Protein AF-A0A3P7M795-F1 (afdb_monomer_lite)

pLDDT: mean 73.99, std 18.9, range [35.72, 96.75]

Secondary structure (DSSP, 8-state):
-----------------------PPPP--PPP-----------PPPTTHHHHHHHHHHHHHHHHHHHHHHHHHHHHHHHHHHHHHHHHHHHHHHTTT--SSHHHHHHHHHHHHHHHHHHHHHHHHHHHHHHHHHHHHHHHHHHHHHHHHHHHHHHHHHHHHHHHHHHHHHHHHHHHHHTT-

Sequence (181 aa):
MGRCQADHRPQRRTKPRSINSTRRPPRGFGGPILRRDSHTACSGPPPGGIALEVWEANQCMIAQLRSENEQLKRELKECQLELKTVQRQCKVQGAVGREAEMPMLVDRLNAEVRSLQIQLRRKSEQVENAERRATELEQRMMPLLEQRERESKQQRDGSGGLSVKRQQHLIETQKVSLERE

Radius of gyration: 38.7 Å; chains: 1; bounding box: 120×51×93 Å

Organism: Dibothriocephalus latus (NCBI:txid60516)

Structure (mmCIF, N/CA/C/O backbone):
data_AF-A0A3P7M795-F1
#
_entry.id   AF-A0A3P7M795-F1
#
loop_
_atom_site.group_PDB
_atom_site.id
_atom_site.type_symbol
_atom_site.label_atom_id
_atom_site.label_alt_id
_atom_site.label_comp_id
_atom_site.label_asym_id
_atom_site.label_entity_id
_atom_site.label_seq_id
_atom_site.pdbx_PDB_ins_code
_atom_site.Cartn_x
_atom_site.Cartn_y
_atom_site.Cartn_z
_atom_site.occupancy
_atom_site.B_iso_or_equiv
_atom_site.auth_seq_id
_atom_site.auth_comp_id
_atom_site.auth_asym_id
_atom_site.auth_atom_id
_atom_site.pdbx_PDB_model_num
ATOM 1 N N . MET A 1 1 ? -54.267 -35.228 25.909 1.00 39.38 1 MET A N 1
ATOM 2 C CA . MET A 1 1 ? -54.817 -35.762 24.642 1.00 39.38 1 MET A CA 1
ATOM 3 C C . MET A 1 1 ? -55.511 -34.595 23.940 1.00 39.38 1 MET A C 1
ATOM 5 O O . MET A 1 1 ? -56.425 -34.069 24.538 1.00 39.38 1 MET A O 1
ATOM 9 N N . GLY A 1 2 ? -55.147 -34.038 22.789 1.00 42.34 2 GLY A N 1
ATOM 10 C CA . GLY A 1 2 ? -54.110 -34.290 21.802 1.00 42.34 2 GLY A CA 1
ATOM 11 C C . GLY A 1 2 ? -54.250 -33.244 20.673 1.00 42.34 2 GLY A C 1
ATOM 12 O O . GLY A 1 2 ? -55.362 -32.883 20.322 1.00 42.34 2 GLY A O 1
ATOM 13 N N . ARG A 1 3 ? -53.097 -32.796 20.155 1.00 43.06 3 ARG A N 1
ATOM 14 C CA . ARG A 1 3 ? -52.765 -32.418 18.760 1.00 43.06 3 ARG A CA 1
ATOM 15 C C . ARG A 1 3 ? -53.553 -31.307 18.025 1.00 43.06 3 ARG A C 1
ATOM 17 O O . ARG A 1 3 ? -54.701 -31.464 17.644 1.00 43.06 3 ARG 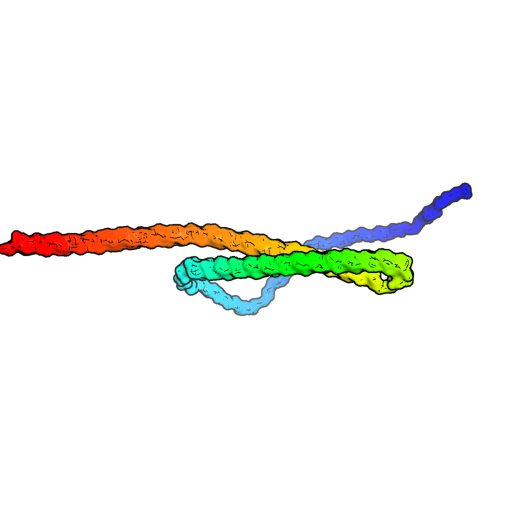A O 1
ATOM 24 N N . CYS A 1 4 ? -52.804 -30.235 17.746 1.00 43.84 4 CYS A N 1
ATOM 25 C CA . CYS A 1 4 ? -52.525 -29.589 16.449 1.00 43.84 4 CYS A CA 1
ATOM 26 C C . CYS A 1 4 ? -53.416 -29.897 15.226 1.00 43.84 4 CYS A C 1
ATOM 28 O O . CYS A 1 4 ? -53.546 -31.065 14.868 1.00 43.84 4 CYS A O 1
ATOM 30 N N . GLN A 1 5 ? -53.822 -28.832 14.509 1.00 46.69 5 GLN A N 1
ATOM 31 C CA . GLN A 1 5 ? -53.701 -28.577 13.044 1.00 46.69 5 GLN A CA 1
ATOM 32 C C . GLN A 1 5 ? -54.666 -27.418 12.681 1.00 46.69 5 GLN A C 1
ATOM 34 O O . GLN A 1 5 ? -55.831 -27.471 13.053 1.00 46.69 5 GLN A O 1
ATOM 39 N N . ALA A 1 6 ? -54.257 -26.229 12.213 1.00 50.50 6 ALA A N 1
ATOM 40 C CA . ALA A 1 6 ? -53.581 -25.882 10.952 1.00 50.50 6 ALA A CA 1
ATOM 41 C C . ALA A 1 6 ? -54.233 -26.554 9.736 1.00 50.50 6 ALA A C 1
ATOM 43 O O . ALA A 1 6 ? -54.229 -27.773 9.694 1.00 50.50 6 ALA A O 1
ATOM 44 N N . ASP A 1 7 ? -54.795 -25.741 8.825 1.00 47.78 7 ASP A N 1
ATOM 45 C CA . ASP A 1 7 ? -55.061 -25.981 7.385 1.00 47.78 7 ASP A CA 1
ATOM 46 C C . ASP A 1 7 ? -56.419 -25.383 6.978 1.00 47.78 7 ASP A C 1
ATOM 48 O O . ASP A 1 7 ? -57.370 -25.394 7.746 1.00 47.78 7 ASP A O 1
ATOM 52 N N . HIS A 1 8 ? -56.670 -24.826 5.799 1.00 47.88 8 HIS A N 1
ATOM 53 C CA . HIS A 1 8 ? -55.893 -24.417 4.634 1.00 47.88 8 HIS A CA 1
ATOM 54 C C . HIS A 1 8 ? -56.893 -23.596 3.799 1.00 47.88 8 HIS A C 1
ATOM 56 O O . HIS A 1 8 ? -57.996 -24.072 3.529 1.00 47.88 8 HIS A O 1
ATOM 62 N N . ARG A 1 9 ? -56.542 -22.390 3.336 1.00 44.00 9 ARG A N 1
ATOM 63 C CA . ARG A 1 9 ? -57.294 -21.728 2.252 1.00 44.00 9 ARG A CA 1
ATOM 64 C C . ARG A 1 9 ? -56.338 -21.445 1.090 1.00 44.00 9 ARG A C 1
ATOM 66 O O . ARG A 1 9 ? -55.225 -20.984 1.337 1.00 44.00 9 ARG A O 1
ATOM 73 N N . PRO A 1 10 ? -56.704 -21.800 -0.155 1.00 54.06 10 PRO A N 1
ATOM 74 C CA . PRO A 1 10 ? -55.717 -22.183 -1.155 1.00 54.06 10 PRO A CA 1
ATOM 75 C C . PRO A 1 10 ? -55.025 -21.004 -1.841 1.00 54.06 10 PRO A C 1
ATOM 77 O O . PRO A 1 10 ? -55.632 -19.984 -2.170 1.00 54.06 10 PRO A O 1
ATOM 80 N N . GLN A 1 11 ? -53.742 -21.235 -2.134 1.00 48.09 11 GLN A N 1
ATOM 81 C CA . GLN A 1 11 ? -52.906 -20.489 -3.069 1.00 48.09 11 GLN A CA 1
ATOM 82 C C . GLN A 1 11 ? -53.598 -20.307 -4.428 1.00 48.09 11 GLN A C 1
ATOM 84 O O . GLN A 1 11 ? -53.860 -21.280 -5.137 1.00 48.09 11 GLN A O 1
ATOM 89 N N . ARG A 1 12 ? -53.751 -19.058 -4.880 1.00 47.56 12 ARG A N 1
ATOM 90 C CA . ARG A 1 12 ? -53.801 -18.766 -6.318 1.00 47.56 12 ARG A CA 1
ATOM 91 C C . ARG A 1 12 ? -52.379 -18.554 -6.825 1.00 47.56 12 ARG A C 1
ATOM 93 O O . ARG A 1 12 ? -51.803 -17.481 -6.699 1.00 47.56 12 ARG A O 1
ATOM 100 N N . ARG A 1 13 ? -51.822 -19.616 -7.408 1.00 46.53 13 ARG A N 1
ATOM 101 C CA . ARG A 1 13 ? -50.652 -19.565 -8.290 1.00 46.53 13 ARG A CA 1
ATOM 102 C C . ARG A 1 13 ? -51.015 -18.786 -9.558 1.00 46.53 13 ARG A C 1
ATOM 104 O O . ARG A 1 13 ? -51.763 -19.296 -10.386 1.00 46.53 13 ARG A O 1
ATOM 111 N N . THR A 1 14 ? -50.424 -17.616 -9.766 1.00 51.50 14 THR A N 1
ATOM 112 C CA . THR A 1 14 ? -50.289 -17.028 -11.107 1.00 51.50 14 THR A CA 1
ATOM 113 C C . THR A 1 14 ? -48.839 -17.182 -11.548 1.00 51.50 14 THR A C 1
ATOM 115 O O . THR A 1 14 ? -47.936 -16.586 -10.965 1.00 51.50 14 THR A O 1
ATOM 118 N N . LYS A 1 15 ? -48.610 -18.048 -12.542 1.00 53.09 15 LYS A N 1
ATOM 119 C CA . LYS A 1 15 ? -47.305 -18.237 -13.190 1.00 53.09 15 LYS A CA 1
ATOM 120 C C . LYS A 1 15 ? -46.915 -16.973 -13.981 1.00 53.09 15 LYS A C 1
ATOM 122 O O . LYS A 1 15 ? -47.806 -16.300 -14.502 1.00 53.09 15 LYS A O 1
ATOM 127 N N . PRO A 1 16 ? -45.613 -16.670 -14.109 1.00 50.34 16 PRO A N 1
ATOM 128 C CA . PRO A 1 16 ? -45.132 -15.480 -14.801 1.00 50.34 16 PRO A CA 1
ATOM 129 C C . PRO A 1 16 ? -45.235 -15.638 -16.323 1.00 50.34 16 PRO A C 1
ATOM 131 O O . PRO A 1 16 ? -44.929 -16.693 -16.883 1.00 50.34 16 PRO A O 1
ATOM 134 N N . ARG A 1 17 ? -45.660 -14.567 -17.000 1.00 46.00 17 ARG A N 1
ATOM 135 C CA . ARG A 1 17 ? -45.697 -14.482 -18.461 1.00 46.00 17 ARG A CA 1
ATOM 136 C C . ARG A 1 17 ? -44.287 -14.174 -18.970 1.00 46.00 17 ARG A C 1
ATOM 138 O O . ARG A 1 17 ? -43.772 -13.081 -18.768 1.00 46.00 17 ARG A O 1
ATOM 145 N N . SER A 1 18 ? -43.685 -15.170 -19.613 1.00 39.31 18 SER A N 1
ATOM 146 C CA . SER A 1 18 ? -42.503 -15.033 -20.463 1.00 39.31 18 SER A CA 1
ATOM 147 C C . SER A 1 18 ? -42.771 -14.019 -21.581 1.00 39.31 18 SER A C 1
ATOM 149 O O . SER A 1 18 ? -43.760 -14.143 -22.306 1.00 39.31 18 SER A O 1
ATOM 151 N N . ILE A 1 19 ? -41.889 -13.028 -21.723 1.00 46.72 19 ILE A N 1
ATOM 152 C CA . ILE A 1 19 ? -41.744 -12.222 -22.938 1.00 46.72 19 ILE A CA 1
ATOM 153 C C . ILE A 1 19 ? -40.261 -12.199 -23.290 1.00 46.72 19 ILE A C 1
ATOM 155 O O . ILE A 1 19 ? -39.446 -11.542 -22.646 1.00 46.72 19 ILE A O 1
ATOM 159 N N . ASN A 1 20 ? -39.934 -12.983 -24.309 1.00 40.62 20 ASN A N 1
ATOM 160 C CA . ASN A 1 20 ? -38.643 -13.009 -24.964 1.00 40.62 20 ASN A CA 1
ATOM 161 C C . ASN A 1 20 ? -38.348 -11.668 -25.656 1.00 40.62 20 ASN A C 1
ATOM 163 O O . ASN A 1 20 ? -39.162 -11.169 -26.423 1.00 40.62 20 ASN A O 1
ATOM 167 N N . SER A 1 21 ? -37.112 -11.211 -25.459 1.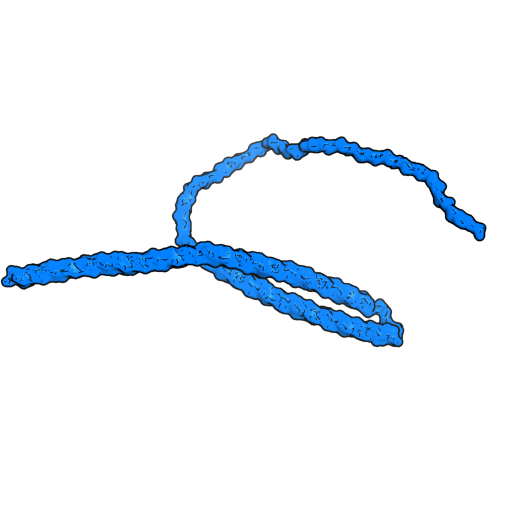00 44.62 21 SER A N 1
ATOM 168 C CA . SER A 1 21 ? -36.174 -10.799 -26.509 1.00 44.62 21 SER A CA 1
ATOM 169 C C . SER A 1 21 ? -36.396 -9.500 -27.312 1.00 44.62 21 SER A C 1
ATOM 171 O O . SER A 1 21 ? -37.406 -9.272 -27.965 1.00 44.62 21 SER A O 1
ATOM 173 N N . THR A 1 22 ? -35.279 -8.769 -27.422 1.00 46.31 22 THR A N 1
ATOM 174 C CA . THR A 1 22 ? -34.909 -7.779 -28.454 1.00 46.31 22 THR A CA 1
ATOM 175 C C . THR A 1 22 ? -35.344 -6.324 -28.244 1.00 46.31 22 THR A C 1
ATOM 177 O O . THR A 1 22 ? -36.181 -5.791 -28.964 1.00 46.31 22 THR A O 1
ATOM 180 N N . ARG A 1 23 ? -34.650 -5.603 -27.351 1.00 43.53 23 ARG A N 1
ATOM 181 C CA . ARG A 1 23 ? -34.483 -4.145 -27.497 1.00 43.53 23 ARG A CA 1
ATOM 182 C C . ARG A 1 23 ? -33.126 -3.858 -28.140 1.00 43.53 23 ARG A C 1
ATOM 184 O O . ARG A 1 23 ? -32.105 -3.830 -27.463 1.00 43.53 23 ARG A O 1
ATOM 191 N N . ARG A 1 24 ? -33.119 -3.674 -29.464 1.00 56.94 24 ARG A N 1
ATOM 192 C CA . ARG A 1 24 ? -32.038 -2.962 -30.167 1.00 56.94 24 ARG A CA 1
ATOM 193 C C . ARG A 1 24 ? -32.167 -1.462 -29.859 1.00 56.94 24 ARG A C 1
ATOM 195 O O . ARG A 1 24 ? -33.299 -0.976 -29.852 1.00 56.94 24 ARG A O 1
ATOM 202 N N . PRO A 1 25 ? -31.072 -0.714 -29.648 1.00 52.94 25 PRO A N 1
ATOM 203 C CA . PRO A 1 25 ? -31.143 0.742 -29.636 1.00 52.94 25 PRO A CA 1
ATOM 204 C C . PRO A 1 25 ? -31.358 1.271 -31.070 1.00 52.94 25 PRO A C 1
ATOM 206 O O . PRO A 1 25 ? -30.940 0.616 -32.034 1.00 52.94 25 PRO A O 1
ATOM 209 N N . PRO A 1 26 ? -32.028 2.425 -31.241 1.00 53.50 26 PRO A N 1
ATOM 210 C CA . PRO A 1 26 ? -32.351 2.962 -32.555 1.00 53.50 26 PRO A CA 1
ATOM 211 C C . PRO A 1 26 ? -31.093 3.493 -33.251 1.00 53.50 26 PRO A C 1
ATOM 213 O O . PRO A 1 26 ? -30.252 4.160 -32.648 1.00 53.50 26 PRO A O 1
ATOM 216 N N . ARG A 1 27 ? -30.973 3.189 -34.546 1.00 50.31 27 ARG A N 1
ATOM 217 C CA . ARG A 1 27 ? -29.981 3.787 -35.442 1.00 50.31 27 ARG A CA 1
ATOM 218 C C . ARG A 1 27 ? -30.461 5.168 -35.892 1.00 50.31 27 ARG A C 1
ATOM 220 O O . ARG A 1 27 ? -31.507 5.258 -36.521 1.00 50.31 27 ARG A O 1
ATOM 227 N N . GLY A 1 28 ? -29.601 6.164 -35.683 1.00 41.94 28 GLY A N 1
ATOM 228 C CA . GLY A 1 28 ? -29.370 7.260 -36.625 1.00 41.94 28 GLY A CA 1
ATOM 229 C C . GLY A 1 28 ? -30.004 8.602 -36.278 1.00 41.94 28 GLY A C 1
ATOM 230 O O . GLY A 1 28 ? -31.194 8.767 -36.471 1.00 41.94 28 GLY A O 1
ATOM 231 N N . PHE A 1 29 ? -29.168 9.573 -35.896 1.00 41.03 29 PHE A N 1
ATOM 232 C CA . PHE A 1 29 ? -29.156 10.918 -36.482 1.00 41.03 29 PHE A CA 1
ATOM 233 C C . PHE A 1 29 ? -27.708 11.429 -36.458 1.00 41.03 29 PHE A C 1
ATOM 235 O O . PHE A 1 29 ? -27.034 11.377 -35.430 1.00 41.03 29 PHE A O 1
ATOM 242 N N . GLY A 1 30 ? -27.206 11.795 -37.639 1.00 47.47 30 GLY A N 1
ATOM 243 C CA . GLY A 1 30 ? -25.813 12.144 -37.892 1.00 47.47 30 GLY A CA 1
ATOM 244 C C . GLY A 1 30 ? -25.415 13.494 -37.302 1.00 47.47 30 GLY A C 1
ATOM 245 O O . GLY A 1 30 ? -26.022 14.515 -37.605 1.00 47.47 30 GLY A O 1
ATOM 246 N N . GLY A 1 31 ? -24.348 13.480 -36.506 1.00 41.03 31 GLY A N 1
ATOM 247 C CA . GLY A 1 31 ? -23.443 14.615 -36.335 1.00 41.03 31 GLY A CA 1
ATOM 248 C C . GLY A 1 31 ? -22.204 14.398 -37.213 1.00 41.03 31 GLY A C 1
ATOM 249 O O . GLY A 1 31 ? -21.935 13.252 -37.592 1.00 41.03 31 GLY A O 1
ATOM 250 N N . PRO A 1 32 ? -21.454 15.453 -37.577 1.00 44.22 32 PRO A N 1
ATOM 251 C CA . PRO A 1 32 ? -20.286 15.305 -38.430 1.00 44.22 32 PRO A CA 1
ATOM 252 C C . PRO A 1 32 ? -19.275 14.382 -37.746 1.00 44.22 32 PRO A C 1
ATOM 254 O O . PRO A 1 32 ? -18.756 14.675 -36.670 1.00 44.22 32 PRO A O 1
ATOM 257 N N . ILE A 1 33 ? -19.007 13.247 -38.390 1.00 51.03 33 ILE A N 1
ATOM 258 C CA . ILE A 1 33 ? -17.847 12.418 -38.097 1.00 51.03 33 ILE A CA 1
ATOM 259 C C . ILE A 1 33 ? -16.657 13.281 -38.497 1.00 51.03 33 ILE A C 1
ATOM 261 O O . ILE A 1 33 ? -16.322 13.373 -39.679 1.00 51.03 33 ILE A O 1
ATOM 265 N N . LEU A 1 34 ? -16.046 13.955 -37.523 1.00 46.31 34 LEU A N 1
ATOM 266 C CA . LEU A 1 34 ? -14.690 14.448 -37.691 1.00 46.31 34 LEU A CA 1
ATOM 267 C C . LEU A 1 34 ? -13.844 13.212 -37.972 1.00 46.31 34 LEU A C 1
ATOM 269 O O . LEU A 1 34 ? -13.583 12.393 -37.087 1.00 46.31 34 LEU A O 1
ATOM 273 N N . ARG A 1 35 ? -13.538 13.047 -39.262 1.00 43.22 35 ARG A N 1
ATOM 274 C CA . ARG A 1 35 ? -12.527 12.147 -39.789 1.00 43.22 35 ARG A CA 1
ATOM 275 C C . ARG A 1 35 ? -11.344 12.213 -38.841 1.00 43.22 35 ARG A C 1
ATOM 277 O O . ARG A 1 35 ? -10.678 13.235 -38.715 1.00 43.22 35 ARG A O 1
ATOM 284 N N . ARG A 1 36 ? -11.132 11.112 -38.131 1.00 46.81 36 ARG A N 1
ATOM 285 C CA . ARG A 1 36 ? -9.881 10.849 -37.449 1.00 46.81 36 ARG A CA 1
ATOM 286 C C . ARG A 1 36 ? -8.879 10.595 -38.562 1.00 46.81 36 ARG A C 1
ATOM 288 O O . ARG A 1 36 ? -8.765 9.468 -39.037 1.00 46.81 36 ARG A O 1
ATOM 295 N N . ASP A 1 37 ? -8.264 11.671 -39.033 1.00 38.62 37 ASP A N 1
ATOM 296 C CA . ASP A 1 37 ? -7.144 11.597 -39.950 1.00 38.62 37 ASP A CA 1
ATOM 297 C C . ASP A 1 37 ? -6.018 10.861 -39.225 1.00 38.62 37 ASP A C 1
ATOM 299 O O . ASP A 1 37 ? -5.381 11.346 -38.289 1.00 38.62 37 ASP A O 1
ATOM 303 N N . SER A 1 38 ? -5.865 9.605 -39.621 1.00 51.66 38 SER A N 1
ATOM 304 C CA . SER A 1 38 ? -4.655 8.834 -39.438 1.00 51.66 38 SER A CA 1
ATOM 305 C C . SER A 1 38 ? -3.500 9.549 -40.143 1.00 51.66 38 SER A C 1
ATOM 307 O O . SER A 1 38 ? -3.684 10.131 -41.210 1.00 51.66 38 SER A O 1
ATOM 309 N N . HIS A 1 39 ? -2.301 9.384 -39.583 1.00 47.78 39 HIS A N 1
ATOM 310 C CA . HIS A 1 39 ? -0.999 9.722 -40.169 1.00 47.78 39 HIS A CA 1
ATOM 311 C C . HIS A 1 39 ? -0.506 11.165 -39.978 1.00 47.78 39 HIS A C 1
ATOM 313 O O . HIS A 1 39 ? -0.134 11.843 -40.929 1.00 47.78 39 HIS A O 1
ATOM 319 N N . THR A 1 40 ? -0.268 11.562 -38.729 1.00 43.62 40 THR A N 1
ATOM 320 C CA . THR A 1 40 ? 1.084 12.052 -38.437 1.00 43.62 40 THR A CA 1
ATOM 321 C C . THR A 1 40 ? 1.957 10.828 -38.222 1.00 43.62 40 THR A C 1
ATOM 323 O O . THR A 1 40 ? 1.795 10.083 -37.256 1.00 43.62 40 THR A O 1
ATOM 326 N N . ALA A 1 41 ? 2.854 10.591 -39.177 1.00 49.03 41 ALA A N 1
ATOM 327 C CA . ALA A 1 41 ? 4.046 9.795 -38.967 1.00 49.03 41 ALA A CA 1
ATOM 328 C C . ALA A 1 41 ? 4.814 10.429 -37.800 1.00 49.03 41 ALA A C 1
ATOM 330 O O . ALA A 1 41 ? 5.656 11.302 -37.978 1.00 49.03 41 ALA A O 1
ATOM 331 N N . CYS A 1 42 ? 4.447 10.044 -36.583 1.00 35.72 42 CYS A N 1
ATOM 332 C CA . CYS A 1 42 ? 5.242 10.324 -35.414 1.00 35.72 42 CYS A CA 1
ATOM 333 C C . CYS A 1 42 ? 6.369 9.304 -35.489 1.00 35.72 42 CYS A C 1
ATOM 335 O O . CYS A 1 42 ? 6.201 8.145 -35.109 1.00 35.72 42 CYS A O 1
ATOM 337 N N . SER A 1 43 ? 7.491 9.712 -36.077 1.00 46.84 43 SER A N 1
ATOM 338 C CA . SER A 1 43 ? 8.794 9.186 -35.700 1.00 46.84 43 SER A CA 1
ATOM 339 C C . SER A 1 43 ? 8.830 9.204 -34.174 1.00 46.84 43 SER A C 1
ATOM 341 O O . SER A 1 43 ? 8.988 10.264 -33.567 1.00 46.84 43 SER A O 1
ATOM 343 N N . GLY A 1 44 ? 8.510 8.051 -33.580 1.00 42.34 44 GLY A N 1
ATOM 344 C CA . GLY A 1 44 ? 8.340 7.912 -32.145 1.00 42.34 44 GLY A CA 1
ATOM 345 C C . GLY A 1 44 ? 9.607 8.392 -31.442 1.00 42.34 44 GLY A C 1
ATOM 346 O O . GLY A 1 44 ? 10.704 8.141 -31.955 1.00 42.34 44 GLY A O 1
ATOM 347 N N . PRO A 1 45 ? 9.490 9.079 -30.293 1.00 55.41 45 PRO A N 1
ATOM 348 C CA . PRO A 1 45 ? 10.657 9.414 -29.493 1.00 55.41 45 PRO A CA 1
ATOM 349 C C . PRO A 1 45 ? 11.416 8.118 -29.177 1.00 55.41 45 PRO A C 1
ATOM 351 O O . PRO A 1 45 ? 10.781 7.064 -29.061 1.00 55.41 45 PRO A O 1
ATOM 354 N N . PRO A 1 46 ? 12.751 8.158 -29.035 1.00 50.47 46 PRO A N 1
ATOM 355 C CA . PRO A 1 46 ? 13.532 6.955 -28.798 1.00 50.47 46 PRO A CA 1
ATOM 356 C C . PRO A 1 46 ? 12.953 6.205 -27.583 1.00 50.47 46 PRO A C 1
ATOM 358 O O . PRO A 1 46 ? 12.791 6.807 -26.517 1.00 50.47 46 PRO A O 1
ATOM 361 N N . PRO A 1 47 ? 12.641 4.903 -27.711 1.00 54.69 47 PRO A N 1
ATOM 362 C CA . PRO A 1 47 ? 11.776 4.169 -26.779 1.00 54.69 47 PRO A CA 1
ATOM 363 C C . PRO A 1 47 ? 12.370 3.951 -25.375 1.00 54.69 47 PRO A C 1
ATOM 365 O O . PRO A 1 47 ? 11.753 3.298 -24.542 1.00 54.69 47 PRO A O 1
ATOM 368 N N . GLY A 1 48 ? 13.557 4.492 -25.087 1.00 57.38 48 GLY A N 1
ATOM 369 C CA . GLY A 1 48 ? 14.245 4.300 -23.811 1.00 57.38 48 GLY A CA 1
ATOM 370 C C . GLY A 1 48 ? 13.905 5.313 -22.715 1.00 57.38 48 GLY A C 1
ATOM 371 O O . GLY A 1 48 ? 13.999 4.949 -21.553 1.00 57.38 48 GLY A O 1
ATOM 372 N N . GLY A 1 49 ? 13.527 6.553 -23.054 1.00 63.66 49 GLY A N 1
ATOM 373 C CA . GLY A 1 49 ? 13.290 7.602 -22.045 1.00 63.66 49 GLY A CA 1
ATOM 374 C C . GLY A 1 49 ? 11.930 7.458 -21.364 1.00 63.66 49 GLY A C 1
ATOM 375 O O . GLY A 1 49 ? 11.840 7.229 -20.165 1.00 63.66 49 GLY A O 1
ATOM 376 N N . ILE A 1 50 ? 10.867 7.464 -22.169 1.00 73.12 50 ILE A N 1
ATOM 377 C CA . ILE A 1 50 ? 9.479 7.444 -21.681 1.00 73.12 50 ILE A CA 1
ATOM 378 C C . ILE A 1 50 ? 9.147 6.123 -20.961 1.00 73.12 50 ILE A C 1
ATOM 380 O O . ILE A 1 50 ? 8.417 6.117 -19.976 1.00 73.12 50 ILE A O 1
ATOM 384 N N . ALA A 1 51 ? 9.683 4.986 -21.422 1.00 77.44 51 ALA A N 1
ATOM 385 C CA . ALA A 1 51 ? 9.439 3.691 -20.780 1.00 77.44 51 ALA A CA 1
ATOM 386 C C . ALA A 1 51 ? 10.121 3.578 -19.405 1.00 77.44 51 ALA A C 1
ATOM 388 O O . ALA A 1 51 ? 9.525 3.036 -18.474 1.00 77.44 51 ALA A O 1
ATOM 389 N N . LEU A 1 52 ? 11.337 4.120 -19.276 1.00 79.69 52 LEU A N 1
ATOM 390 C CA . LEU A 1 52 ? 12.077 4.141 -18.016 1.00 79.69 52 LEU A CA 1
ATOM 391 C C . LEU A 1 52 ? 11.402 5.059 -16.997 1.00 79.69 52 LEU A C 1
ATOM 393 O O . LEU A 1 52 ? 11.157 4.626 -15.879 1.00 79.69 52 LEU A O 1
ATOM 397 N N . GLU A 1 53 ? 11.000 6.262 -17.408 1.00 84.50 53 GLU A N 1
ATOM 398 C CA . GLU A 1 53 ? 10.253 7.198 -16.557 1.00 84.50 53 GLU A CA 1
ATOM 399 C C . GLU A 1 53 ? 8.947 6.579 -16.025 1.00 84.50 53 GLU A C 1
ATOM 401 O O . GLU A 1 53 ? 8.610 6.723 -14.850 1.00 84.50 53 GLU A O 1
ATOM 406 N N . VAL A 1 54 ? 8.216 5.834 -16.866 1.00 85.19 54 VAL A N 1
ATOM 407 C CA . VAL A 1 54 ? 6.993 5.123 -16.452 1.00 85.19 54 VAL A CA 1
ATOM 408 C C . VAL A 1 54 ? 7.300 3.999 -15.460 1.00 85.19 54 VAL A C 1
ATOM 410 O O . VAL A 1 54 ? 6.538 3.800 -14.510 1.00 85.19 54 VAL A O 1
ATOM 413 N N . TRP A 1 55 ? 8.397 3.262 -15.651 1.00 85.69 55 TRP A N 1
ATOM 414 C CA . TRP A 1 55 ? 8.829 2.240 -14.700 1.00 85.69 55 TRP A CA 1
ATOM 415 C C . TRP A 1 55 ? 9.242 2.858 -13.355 1.00 85.69 55 TRP A C 1
ATOM 417 O O . TRP A 1 55 ? 8.752 2.420 -12.315 1.00 85.69 55 TRP A O 1
ATOM 427 N N . GLU A 1 56 ? 10.049 3.920 -13.364 1.00 87.06 56 GLU A N 1
ATOM 428 C CA . GLU A 1 56 ? 10.479 4.647 -12.162 1.00 87.06 56 GLU A CA 1
ATOM 429 C C . GLU A 1 56 ? 9.285 5.226 -11.389 1.00 87.06 56 GLU A C 1
ATOM 431 O O . GLU A 1 56 ? 9.173 5.044 -10.174 1.00 87.06 56 GLU A O 1
ATOM 436 N N . ALA A 1 57 ? 8.330 5.847 -12.089 1.00 86.44 57 ALA A N 1
ATOM 437 C CA . ALA A 1 57 ? 7.094 6.336 -11.481 1.00 86.44 57 ALA A CA 1
ATOM 438 C C . ALA A 1 57 ? 6.284 5.202 -10.825 1.00 86.44 57 ALA A C 1
ATOM 440 O O . ALA A 1 57 ? 5.713 5.382 -9.745 1.00 86.44 57 ALA A O 1
ATOM 441 N N . ASN A 1 58 ? 6.260 4.015 -11.440 1.00 88.62 58 ASN A N 1
ATOM 442 C CA . ASN A 1 58 ? 5.594 2.843 -10.877 1.00 88.62 58 ASN A CA 1
ATOM 443 C C . ASN A 1 58 ? 6.307 2.334 -9.608 1.00 88.62 58 ASN A C 1
ATOM 445 O O . ASN A 1 58 ? 5.639 2.012 -8.628 1.00 88.62 58 ASN A O 1
ATOM 449 N N . GLN A 1 59 ? 7.644 2.351 -9.564 1.00 91.44 59 GLN A N 1
ATOM 450 C CA . GLN A 1 59 ? 8.406 2.011 -8.352 1.00 91.44 59 GLN A CA 1
ATOM 451 C C . GLN A 1 59 ? 8.100 2.970 -7.192 1.00 91.44 59 GLN A C 1
ATOM 453 O O . GLN A 1 59 ? 7.847 2.527 -6.068 1.00 91.44 59 GLN A O 1
ATOM 458 N N . CYS A 1 60 ? 8.035 4.277 -7.463 1.00 90.88 60 CYS A N 1
ATOM 459 C CA . CYS A 1 60 ? 7.628 5.279 -6.473 1.00 90.88 60 CYS A CA 1
ATOM 460 C C . CYS A 1 60 ? 6.212 5.015 -5.937 1.00 90.88 60 CYS A C 1
ATOM 462 O O . CYS A 1 60 ? 5.986 5.051 -4.726 1.00 90.88 60 CYS A O 1
ATOM 464 N N . MET A 1 61 ? 5.265 4.694 -6.822 1.00 91.38 61 MET A N 1
ATOM 465 C CA . MET A 1 61 ? 3.894 4.354 -6.437 1.00 91.38 61 MET A CA 1
ATOM 466 C C . MET A 1 61 ? 3.835 3.076 -5.581 1.00 91.38 61 MET A C 1
A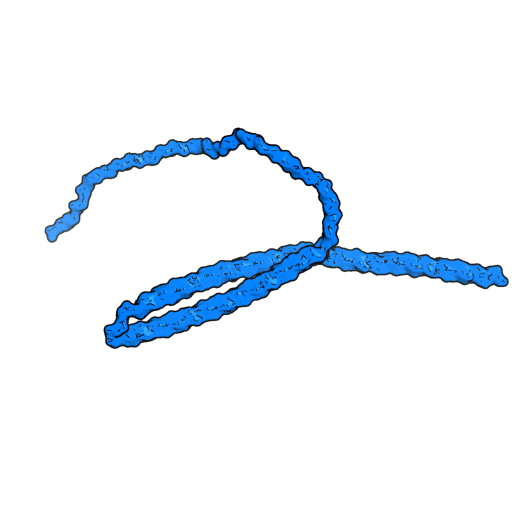TOM 468 O O . MET A 1 61 ? 3.127 3.049 -4.576 1.00 91.38 61 MET A O 1
ATOM 472 N N . ILE A 1 62 ? 4.594 2.028 -5.923 1.00 90.50 62 ILE A N 1
ATOM 473 C CA . ILE A 1 62 ? 4.683 0.794 -5.121 1.00 90.50 62 ILE A CA 1
ATOM 474 C C . ILE A 1 62 ? 5.213 1.102 -3.716 1.00 90.50 62 ILE A C 1
ATOM 476 O O . ILE A 1 62 ? 4.647 0.630 -2.728 1.00 90.50 62 ILE A O 1
ATOM 480 N N . ALA A 1 63 ? 6.265 1.919 -3.606 1.00 90.88 63 ALA A N 1
ATOM 481 C CA . ALA A 1 63 ? 6.827 2.315 -2.317 1.00 90.88 63 ALA A CA 1
ATOM 482 C C . ALA A 1 63 ? 5.804 3.069 -1.447 1.00 90.88 63 ALA A C 1
ATOM 484 O O . ALA A 1 63 ? 5.655 2.761 -0.262 1.00 90.88 63 ALA A O 1
ATOM 485 N N . GLN A 1 64 ? 5.050 4.001 -2.040 1.00 92.69 64 GLN A N 1
ATOM 486 C CA . GLN A 1 64 ? 3.968 4.715 -1.356 1.00 92.69 64 GLN A CA 1
ATOM 487 C C . GLN A 1 64 ? 2.872 3.757 -0.874 1.00 92.69 64 GLN A C 1
ATOM 489 O O . GLN A 1 64 ? 2.532 3.763 0.308 1.00 92.69 64 GLN A O 1
ATOM 494 N N . LEU A 1 65 ? 2.378 2.875 -1.747 1.00 87.06 65 LEU A N 1
ATOM 495 C CA . LEU A 1 65 ? 1.340 1.903 -1.393 1.00 87.06 65 LEU A CA 1
ATOM 496 C C . LEU A 1 65 ? 1.790 0.948 -0.276 1.00 87.06 65 LEU A C 1
ATOM 498 O O . LEU A 1 65 ? 0.998 0.617 0.606 1.00 87.06 65 LEU A O 1
ATOM 502 N N . ARG A 1 66 ? 3.061 0.522 -0.272 1.00 90.38 66 ARG A N 1
ATOM 503 C CA . ARG A 1 66 ? 3.638 -0.293 0.811 1.00 90.38 66 ARG A CA 1
ATOM 504 C C . ARG A 1 66 ? 3.689 0.473 2.135 1.00 90.38 66 ARG A C 1
ATOM 506 O O . ARG A 1 66 ? 3.328 -0.089 3.166 1.00 90.38 66 ARG A O 1
ATOM 513 N N . SER A 1 67 ? 4.078 1.748 2.106 1.00 95.31 67 SER A N 1
ATOM 514 C CA . SER A 1 67 ? 4.079 2.615 3.292 1.00 95.31 67 SER A CA 1
ATOM 515 C C . SER A 1 67 ? 2.672 2.781 3.881 1.00 95.31 67 SER A C 1
ATOM 517 O O . SER A 1 67 ? 2.465 2.573 5.078 1.00 95.31 67 SER A O 1
ATOM 519 N N . GLU A 1 68 ? 1.677 3.057 3.032 1.00 91.50 68 GLU A N 1
ATOM 520 C CA . GLU A 1 68 ? 0.266 3.118 3.433 1.00 91.50 68 GLU A CA 1
ATOM 521 C C . GLU A 1 68 ? -0.223 1.785 4.022 1.00 91.50 68 GLU A C 1
ATOM 523 O O . GLU A 1 68 ? -0.953 1.766 5.012 1.00 91.50 68 GLU A O 1
ATOM 528 N N . ASN A 1 69 ? 0.199 0.652 3.454 1.00 92.25 69 ASN A N 1
ATOM 529 C CA . ASN A 1 69 ? -0.151 -0.673 3.965 1.00 92.25 69 ASN A CA 1
ATOM 530 C C . ASN A 1 69 ? 0.399 -0.896 5.386 1.00 92.25 69 ASN A C 1
ATOM 532 O O . ASN A 1 69 ? -0.320 -1.371 6.265 1.00 92.25 69 ASN A O 1
ATOM 536 N N . GLU A 1 70 ? 1.649 -0.500 5.638 1.00 94.44 70 GLU A N 1
ATOM 537 C CA . GLU A 1 70 ? 2.248 -0.562 6.976 1.00 94.44 70 GLU A CA 1
ATOM 538 C C . GLU A 1 70 ? 1.573 0.390 7.971 1.00 94.44 70 GLU A C 1
ATOM 540 O O . GLU A 1 70 ? 1.436 0.051 9.148 1.00 94.44 70 GLU A O 1
ATOM 545 N N . GLN A 1 71 ? 1.112 1.556 7.517 1.00 95.25 71 GLN A N 1
ATOM 546 C CA . GLN A 1 71 ? 0.301 2.463 8.330 1.00 95.25 71 GLN A CA 1
ATOM 547 C C . GLN A 1 71 ? -1.027 1.808 8.738 1.00 95.25 71 GLN A C 1
ATOM 549 O O . GLN A 1 71 ? -1.311 1.707 9.930 1.00 95.25 71 GLN A O 1
ATOM 554 N N . LEU A 1 72 ? -1.780 1.255 7.783 1.00 90.69 72 LEU A N 1
ATOM 555 C CA . LEU A 1 72 ? -3.044 0.561 8.058 1.00 90.69 72 LEU A CA 1
ATOM 556 C C . LEU A 1 72 ? -2.861 -0.649 8.985 1.00 90.69 72 LEU A C 1
ATOM 558 O O . LEU A 1 72 ? -3.707 -0.920 9.836 1.00 90.69 72 LEU A O 1
ATOM 562 N N . LYS A 1 73 ? -1.746 -1.383 8.864 1.00 91.75 73 LYS A N 1
ATOM 563 C CA . LYS A 1 73 ? -1.409 -2.472 9.798 1.00 91.75 73 LYS A CA 1
ATOM 564 C C . LYS A 1 73 ? -1.186 -1.964 11.220 1.00 91.75 73 LYS A C 1
ATOM 566 O O . LYS A 1 73 ? -1.557 -2.661 12.165 1.00 91.75 73 LYS A O 1
ATOM 571 N N . ARG A 1 74 ? -0.549 -0.800 11.384 1.00 96.75 74 ARG A N 1
ATOM 572 C CA . ARG A 1 74 ? -0.329 -0.178 12.697 1.00 96.75 74 ARG A CA 1
ATOM 573 C C . ARG A 1 74 ? -1.652 0.273 13.312 1.00 96.75 74 ARG A C 1
ATOM 575 O O . ARG A 1 74 ? -1.941 -0.147 14.428 1.00 96.75 74 ARG A O 1
ATOM 582 N N . GLU A 1 75 ? -2.487 0.977 12.554 1.00 94.25 75 GLU A N 1
ATOM 583 C CA . GLU A 1 75 ? -3.828 1.404 12.989 1.00 94.25 75 GLU A CA 1
ATOM 584 C C . GLU A 1 75 ? -4.711 0.209 13.373 1.00 94.25 75 GLU A C 1
ATOM 586 O O . GLU A 1 75 ? -5.318 0.187 14.440 1.00 94.25 75 GLU A O 1
ATOM 591 N N . LEU A 1 76 ? -4.707 -0.861 12.569 1.00 93.19 76 LEU A N 1
ATOM 592 C CA . LEU A 1 76 ? -5.449 -2.081 12.887 1.00 93.19 76 LEU A CA 1
ATOM 593 C C . LEU A 1 76 ? -4.989 -2.714 14.210 1.00 93.19 76 LEU A C 1
ATOM 595 O O . LEU A 1 76 ? -5.821 -3.194 14.981 1.00 93.19 76 LEU A O 1
ATOM 599 N N . LYS A 1 77 ? -3.677 -2.743 14.475 1.00 96.25 77 LYS A N 1
ATOM 600 C CA . LYS A 1 77 ? -3.137 -3.258 15.743 1.00 96.25 77 LYS A CA 1
ATOM 601 C C . LYS A 1 77 ? -3.568 -2.386 16.919 1.00 96.25 77 LYS A C 1
ATOM 603 O O . LYS A 1 77 ? -3.942 -2.932 17.954 1.00 96.25 77 LYS A O 1
ATOM 608 N N . GLU A 1 78 ? -3.536 -1.070 16.759 1.00 95.44 78 GLU A N 1
ATOM 609 C CA . GLU A 1 78 ? -3.936 -0.115 17.792 1.00 95.44 78 GLU A CA 1
ATOM 610 C C . GLU A 1 78 ? -5.425 -0.248 18.135 1.00 95.44 78 GLU A C 1
ATOM 612 O O . GLU A 1 78 ? -5.754 -0.530 19.288 1.00 95.44 78 GLU A O 1
ATOM 61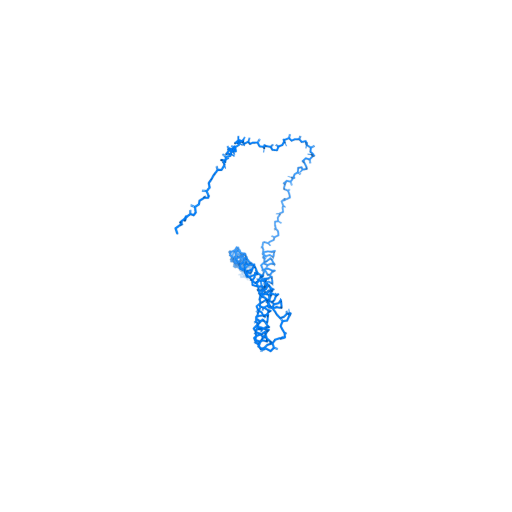7 N N . CYS A 1 79 ? -6.314 -0.231 17.135 1.00 93.06 79 CYS A N 1
ATOM 618 C CA . CYS A 1 79 ? -7.750 -0.448 17.345 1.00 93.06 79 CYS A CA 1
ATOM 619 C C . CYS A 1 79 ? -8.049 -1.805 18.005 1.00 93.06 79 CYS A C 1
ATOM 621 O O . CYS A 1 79 ? -8.939 -1.921 18.847 1.00 93.06 79 CYS A O 1
ATOM 623 N N . GLN A 1 80 ? -7.301 -2.861 17.663 1.00 93.81 80 GLN A N 1
ATOM 624 C CA . GLN A 1 80 ? -7.453 -4.169 18.313 1.00 93.81 80 GLN A CA 1
ATOM 625 C C . GLN A 1 80 ? -7.030 -4.157 19.787 1.00 93.81 80 GLN A C 1
ATOM 627 O O . GLN A 1 80 ? -7.612 -4.885 20.597 1.00 93.81 80 GLN A O 1
ATOM 632 N N . LEU A 1 81 ? -6.004 -3.384 20.148 1.00 95.88 81 LEU A N 1
ATOM 633 C CA . LEU A 1 81 ? -5.573 -3.224 21.537 1.00 95.88 81 LEU A CA 1
ATOM 634 C C . LEU A 1 81 ? -6.579 -2.393 22.337 1.00 95.88 81 LEU A C 1
ATOM 636 O O . LEU A 1 81 ? -6.913 -2.771 23.463 1.00 95.88 81 LEU A O 1
ATOM 640 N N . GLU A 1 82 ? -7.105 -1.322 21.748 1.00 93.94 82 GLU A N 1
ATOM 641 C CA . GLU A 1 82 ? -8.159 -0.508 22.352 1.00 93.94 82 GLU A CA 1
ATOM 642 C C . GLU A 1 82 ? -9.410 -1.350 22.616 1.00 93.94 82 GLU A C 1
ATOM 644 O O . GLU A 1 82 ? -9.874 -1.422 23.753 1.00 93.94 82 GLU A O 1
ATOM 649 N N . LEU A 1 83 ? -9.875 -2.111 21.619 1.00 91.50 83 LEU A N 1
ATOM 650 C CA . LEU A 1 83 ? -11.005 -3.028 21.765 1.00 91.50 83 LEU A CA 1
ATOM 651 C C . LEU A 1 83 ? -10.792 -4.024 22.911 1.00 91.50 83 LEU A C 1
ATOM 653 O O . LEU A 1 83 ? -11.682 -4.214 23.739 1.00 91.50 83 LEU A O 1
ATOM 657 N N . LYS A 1 84 ? -9.611 -4.648 23.002 1.00 93.38 84 LYS A N 1
ATOM 658 C CA . LYS A 1 84 ? -9.285 -5.570 24.107 1.00 93.38 84 LYS A CA 1
ATOM 659 C C . LYS A 1 84 ? -9.320 -4.871 25.463 1.00 93.38 84 LYS A C 1
ATOM 661 O O . LYS A 1 84 ? -9.726 -5.480 26.453 1.00 93.38 84 LYS A O 1
ATOM 666 N N . THR A 1 85 ? -8.878 -3.620 25.519 1.00 92.00 85 THR A N 1
ATOM 667 C CA . THR A 1 85 ? -8.855 -2.817 26.744 1.00 92.00 85 THR A CA 1
ATOM 668 C C . THR A 1 85 ? -10.272 -2.461 27.179 1.00 92.00 85 THR A C 1
ATOM 670 O O . THR A 1 85 ? -10.641 -2.746 28.318 1.00 92.00 85 THR A O 1
ATOM 673 N N . VAL A 1 86 ? -11.097 -1.960 26.259 1.00 88.31 86 VAL A N 1
ATOM 674 C CA . VAL A 1 86 ? -12.517 -1.664 26.492 1.00 88.31 86 VAL A CA 1
ATOM 675 C C . VAL A 1 86 ? -13.269 -2.925 26.913 1.00 88.31 86 VAL A C 1
ATOM 677 O O . VAL A 1 86 ? -13.966 -2.911 27.920 1.00 88.31 86 VAL A O 1
ATOM 680 N N . GLN A 1 87 ? -13.064 -4.062 26.243 1.00 88.00 87 GLN A N 1
ATOM 681 C CA . GLN A 1 87 ? -13.684 -5.336 26.629 1.00 88.00 87 GLN A CA 1
ATOM 682 C C . GLN A 1 87 ? -13.302 -5.784 28.048 1.00 88.00 87 GLN A C 1
ATOM 684 O O . GLN A 1 87 ? -14.133 -6.344 28.766 1.00 88.00 87 GLN A O 1
ATOM 689 N N . ARG A 1 88 ? -12.054 -5.556 28.480 1.00 89.25 88 ARG A N 1
ATOM 690 C CA . ARG A 1 88 ? -11.638 -5.816 29.870 1.00 89.25 88 ARG A CA 1
ATOM 691 C C . ARG A 1 88 ? -12.338 -4.868 30.842 1.00 89.25 88 ARG A C 1
ATOM 693 O O . ARG A 1 88 ? -12.798 -5.327 31.882 1.00 89.25 88 ARG A O 1
ATOM 700 N N . GLN A 1 89 ? -12.457 -3.587 30.496 1.00 85.69 89 GLN A N 1
ATOM 701 C CA . GLN A 1 89 ? -13.181 -2.606 31.306 1.00 85.69 89 GLN A CA 1
ATOM 702 C C . GLN A 1 89 ? -14.671 -2.942 31.419 1.00 85.69 89 GLN A C 1
ATOM 704 O O . GLN A 1 89 ? -15.192 -2.885 32.527 1.00 85.69 89 GLN A O 1
ATOM 709 N N . CYS A 1 90 ? -15.325 -3.383 30.337 1.00 82.06 90 CYS A N 1
ATOM 710 C CA . CYS A 1 90 ? -16.715 -3.856 30.358 1.00 82.06 90 CYS A CA 1
ATOM 711 C C . CYS A 1 90 ? -16.885 -4.990 31.374 1.00 82.06 90 CYS A C 1
ATOM 713 O O . CYS A 1 90 ? -17.737 -4.919 32.247 1.00 82.06 90 CYS A O 1
ATOM 715 N N . LYS A 1 91 ? -16.005 -6.002 31.345 1.00 83.69 91 LYS A N 1
ATOM 716 C CA . LYS A 1 91 ? -16.061 -7.124 32.300 1.00 83.69 91 LYS A CA 1
ATOM 717 C C . LYS A 1 91 ? -15.956 -6.672 33.758 1.00 83.69 91 LYS A C 1
ATOM 719 O O . LYS A 1 91 ? -16.647 -7.216 34.612 1.00 83.69 91 LYS A O 1
ATOM 724 N N . VAL A 1 92 ? -15.092 -5.696 34.043 1.00 82.75 92 VAL A N 1
ATOM 725 C CA . VAL A 1 92 ? -14.930 -5.149 35.398 1.00 82.75 92 VAL A CA 1
ATOM 726 C C . VAL A 1 92 ? -16.134 -4.288 35.787 1.00 82.75 92 VAL A C 1
ATOM 728 O O . VAL A 1 92 ? -16.659 -4.449 36.879 1.00 82.75 92 VAL A O 1
ATOM 731 N N . GLN A 1 93 ? -16.599 -3.395 34.912 1.00 77.81 93 GLN A N 1
ATOM 732 C CA . GLN A 1 93 ? -17.694 -2.463 35.210 1.00 77.81 93 GLN A CA 1
ATOM 733 C C . GLN A 1 93 ? -19.071 -3.133 35.236 1.00 77.81 93 GLN A C 1
ATOM 735 O O . GLN A 1 93 ? -19.902 -2.752 36.060 1.00 77.81 93 GLN A O 1
ATOM 740 N N . GLY A 1 94 ? -19.300 -4.152 34.407 1.00 67.69 94 GLY A N 1
ATOM 741 C CA . GLY A 1 94 ? -20.495 -4.995 34.441 1.00 67.69 94 GLY A CA 1
ATOM 742 C C . GLY A 1 94 ? -20.615 -5.770 35.754 1.00 67.69 94 GLY A C 1
ATOM 743 O O . GLY A 1 94 ? -21.703 -5.872 36.313 1.00 67.69 94 GLY A O 1
ATOM 744 N N . ALA A 1 95 ? -19.489 -6.194 36.345 1.00 64.56 95 ALA A N 1
ATOM 745 C CA . ALA A 1 95 ? -19.474 -6.772 37.692 1.00 64.56 95 ALA A CA 1
ATOM 746 C C . ALA A 1 95 ? -19.817 -5.752 38.803 1.00 64.56 95 ALA A C 1
ATOM 748 O O . ALA A 1 95 ? -20.189 -6.153 39.903 1.00 64.56 95 ALA A O 1
ATOM 749 N N . VAL A 1 96 ? -19.715 -4.445 38.523 1.00 72.25 96 VAL A N 1
ATOM 750 C CA . VAL A 1 96 ? -20.009 -3.338 39.458 1.00 72.25 96 VAL A CA 1
ATOM 751 C C . VAL A 1 96 ? -21.320 -2.606 39.090 1.00 72.25 96 VAL A C 1
ATOM 753 O O . VAL A 1 96 ? -21.695 -1.634 39.742 1.00 72.25 96 VAL A O 1
ATOM 756 N N . GLY A 1 97 ? -22.052 -3.061 38.063 1.00 61.81 97 GLY A N 1
ATOM 757 C CA . GLY A 1 97 ? -23.378 -2.546 37.692 1.00 61.81 97 GLY A CA 1
ATOM 758 C C . GLY A 1 97 ? -23.418 -1.133 37.083 1.00 61.81 97 GLY A C 1
ATOM 759 O O . GLY A 1 97 ? -24.447 -0.469 37.180 1.00 61.81 97 GLY A O 1
ATOM 760 N N . ARG A 1 98 ? -22.328 -0.643 36.466 1.00 64.06 98 ARG A N 1
ATOM 761 C CA . ARG A 1 98 ? -22.233 0.720 35.877 1.00 64.06 98 ARG A CA 1
ATOM 762 C C . ARG A 1 98 ? -22.206 0.740 34.336 1.00 64.06 98 ARG A C 1
ATOM 764 O O . ARG A 1 98 ? -21.404 1.452 33.741 1.00 64.06 98 ARG A O 1
ATOM 771 N N . GLU A 1 99 ? -23.043 -0.052 33.670 1.00 64.19 99 GLU A N 1
ATOM 772 C CA . GLU A 1 99 ? -22.810 -0.469 32.274 1.00 64.19 99 GLU A CA 1
ATOM 773 C C . GLU A 1 99 ? -23.887 0.009 31.272 1.00 64.19 99 GLU A C 1
ATOM 775 O O . GLU A 1 99 ? -24.604 -0.800 30.694 1.00 64.19 99 GLU A O 1
ATOM 780 N N . ALA A 1 100 ? -24.028 1.320 31.043 1.00 64.56 100 ALA A N 1
ATOM 781 C CA . ALA A 1 100 ? -24.997 1.821 30.049 1.00 64.56 100 ALA A CA 1
ATOM 782 C C . ALA A 1 100 ? -24.398 2.062 28.644 1.00 64.56 100 ALA A C 1
ATOM 784 O O . ALA A 1 100 ? -25.085 1.868 27.646 1.00 64.56 100 ALA A O 1
ATOM 785 N N . GLU A 1 101 ? -23.120 2.452 28.536 1.00 73.12 101 GLU A N 1
ATOM 786 C CA . GLU A 1 101 ? -22.537 2.937 27.263 1.00 73.1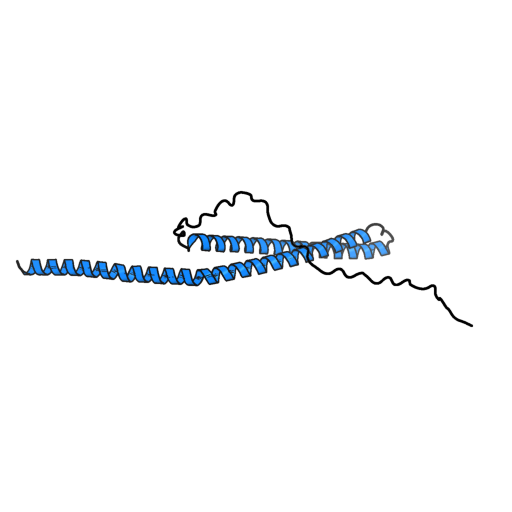2 101 GLU A CA 1
ATOM 787 C C . GLU A 1 101 ? -21.429 2.037 26.685 1.00 73.12 101 GLU A C 1
ATOM 789 O O . GLU A 1 101 ? -21.102 2.104 25.499 1.00 73.12 101 GLU A O 1
ATOM 794 N N . MET A 1 102 ? -20.872 1.152 27.509 1.00 77.12 102 MET A N 1
ATOM 795 C CA . MET A 1 102 ? -19.722 0.306 27.176 1.00 77.12 102 MET A CA 1
ATOM 796 C C . MET A 1 102 ? -19.964 -0.698 26.026 1.00 77.12 102 MET A C 1
ATOM 798 O O . MET A 1 102 ? -19.107 -0.798 25.142 1.00 77.12 102 MET A O 1
ATOM 802 N N . PRO A 1 103 ? -21.119 -1.391 25.942 1.00 80.69 103 PRO A N 1
ATOM 803 C CA . PRO A 1 103 ? -21.410 -2.289 24.821 1.00 80.69 103 PRO A CA 1
ATOM 804 C C . PRO A 1 103 ? -21.428 -1.582 23.455 1.00 80.69 103 PRO A C 1
ATOM 806 O O . PRO A 1 103 ? -20.902 -2.113 22.479 1.00 80.69 103 PRO A O 1
ATOM 809 N N . MET A 1 104 ? -21.941 -0.346 23.389 1.00 84.38 104 MET A N 1
ATOM 810 C CA . MET A 1 104 ? -21.968 0.428 22.140 1.00 84.38 104 MET A CA 1
ATOM 811 C C . MET A 1 104 ? -20.559 0.798 21.656 1.00 84.38 104 MET A C 1
ATOM 813 O O . MET A 1 104 ? -20.294 0.804 20.452 1.00 84.38 104 MET A O 1
ATOM 817 N N . LEU A 1 105 ? -19.633 1.077 22.582 1.00 85.81 105 LEU A N 1
ATOM 818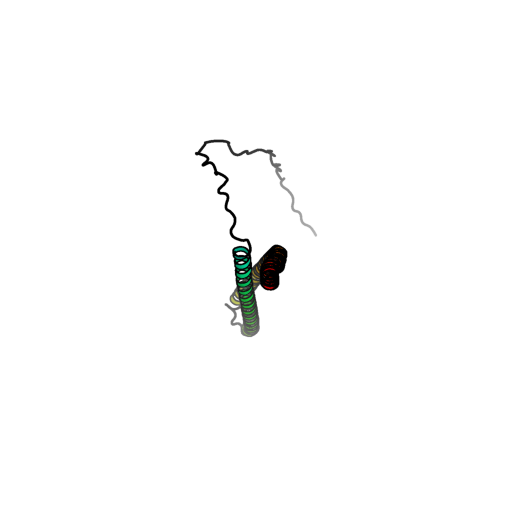 C CA . LEU A 1 105 ? -18.233 1.342 22.248 1.00 85.81 105 LEU A CA 1
ATOM 819 C C . LEU A 1 105 ? -17.545 0.095 21.672 1.00 85.81 105 LEU A C 1
ATOM 821 O O . LEU A 1 105 ? -16.824 0.195 20.679 1.00 85.81 105 LEU A O 1
ATOM 825 N N . VAL A 1 106 ? -17.812 -1.084 22.243 1.00 88.12 106 VAL A N 1
ATOM 826 C CA . VAL A 1 106 ? -17.310 -2.368 21.723 1.00 88.12 106 VAL A CA 1
ATOM 827 C C . VAL A 1 106 ? -17.808 -2.616 20.298 1.00 88.12 106 VAL A C 1
ATOM 829 O O . VAL A 1 106 ? -17.017 -2.986 19.428 1.00 88.12 106 VAL A O 1
ATOM 832 N N . ASP A 1 107 ? -19.091 -2.377 20.030 1.00 89.88 107 ASP A N 1
ATOM 833 C CA . ASP A 1 107 ? -19.668 -2.549 18.694 1.00 89.88 107 ASP A CA 1
ATOM 834 C C . ASP A 1 107 ? -19.073 -1.575 17.670 1.00 89.88 107 ASP A C 1
ATOM 836 O O . ASP A 1 107 ? -18.746 -1.980 16.547 1.00 89.88 107 ASP A O 1
ATOM 840 N N . ARG A 1 108 ? -18.855 -0.313 18.064 1.00 93.31 108 ARG A N 1
ATOM 841 C CA . ARG A 1 108 ? -18.184 0.695 17.229 1.00 93.31 108 ARG A CA 1
ATOM 842 C C . ARG A 1 108 ? -16.757 0.274 16.876 1.00 93.31 108 ARG A C 1
ATOM 844 O O . ARG A 1 108 ? -16.416 0.239 15.695 1.00 93.31 108 ARG A O 1
ATOM 851 N N . LEU A 1 109 ? -15.949 -0.101 17.868 1.00 88.75 109 LEU A N 1
ATOM 852 C CA . LEU A 1 109 ? -14.565 -0.540 17.654 1.00 88.75 109 LEU A CA 1
ATOM 853 C C . LEU A 1 109 ? -14.500 -1.816 16.796 1.00 88.75 109 LEU A C 1
ATOM 855 O O . LEU A 1 109 ? -13.647 -1.943 15.920 1.00 88.75 109 LEU A O 1
ATOM 859 N N . ASN A 1 110 ? -15.445 -2.746 16.961 1.00 93.38 110 ASN A N 1
ATOM 860 C CA . ASN A 1 110 ? -15.567 -3.919 16.089 1.00 93.38 110 ASN A CA 1
ATOM 861 C C . ASN A 1 110 ? -15.916 -3.554 14.635 1.00 93.38 110 ASN A C 1
ATOM 863 O O . ASN A 1 110 ? -15.454 -4.210 13.695 1.00 93.38 110 ASN A O 1
ATOM 867 N N . ALA A 1 111 ? -16.761 -2.545 14.415 1.00 94.50 111 ALA A N 1
ATOM 868 C CA . ALA A 1 111 ? -17.051 -2.044 13.073 1.00 94.50 111 ALA A CA 1
ATOM 869 C C . ALA A 1 111 ? -15.806 -1.412 12.430 1.00 94.50 111 ALA A C 1
ATOM 871 O O . ALA A 1 111 ? -15.520 -1.675 11.260 1.00 94.50 111 ALA A O 1
ATOM 872 N N . GLU A 1 112 ? -15.031 -0.659 13.205 1.00 94.56 112 GLU A N 1
ATOM 873 C CA . GLU A 1 112 ? -13.787 -0.030 12.764 1.00 94.56 112 GLU A CA 1
ATOM 874 C C . GLU A 1 112 ? -12.703 -1.058 12.417 1.00 94.56 112 GLU A C 1
ATOM 876 O O . GLU A 1 112 ? -12.150 -1.013 11.319 1.00 94.56 112 GLU A O 1
ATOM 881 N N . VAL A 1 113 ? -12.497 -2.078 13.260 1.00 95.62 113 VAL A N 1
ATOM 882 C CA . VAL A 1 113 ? -11.593 -3.206 12.968 1.00 95.62 113 VAL A CA 1
ATOM 883 C C . VAL A 1 113 ? -11.969 -3.886 11.650 1.00 95.62 113 VAL A C 1
ATOM 885 O O . VAL A 1 113 ? -11.097 -4.146 10.820 1.00 95.62 113 VAL A O 1
ATOM 888 N N . ARG A 1 114 ? -13.262 -4.148 11.415 1.00 95.19 114 ARG A N 1
ATOM 889 C CA . ARG A 1 114 ? -13.728 -4.740 10.149 1.00 95.19 114 ARG A CA 1
ATOM 890 C C . ARG A 1 114 ? -13.481 -3.814 8.958 1.00 95.19 114 ARG A C 1
ATOM 892 O O . ARG A 1 114 ? -13.045 -4.286 7.910 1.00 95.19 114 ARG A O 1
ATOM 899 N N . SER A 1 115 ? -13.725 -2.514 9.113 1.00 96.06 115 SER A N 1
ATOM 900 C CA . SER A 1 115 ? -13.451 -1.510 8.079 1.00 96.06 115 SER A CA 1
ATOM 901 C C . SER A 1 115 ? -11.966 -1.484 7.706 1.00 96.06 115 SER A C 1
ATOM 903 O O . SER A 1 115 ? -11.626 -1.646 6.533 1.00 96.06 115 SER A O 1
ATOM 905 N N . LEU A 1 116 ? -11.076 -1.387 8.698 1.00 93.44 116 LEU A N 1
ATOM 906 C CA . LEU A 1 116 ? -9.626 -1.382 8.497 1.00 93.44 116 LEU A CA 1
ATOM 907 C C . LEU A 1 116 ? -9.131 -2.681 7.852 1.00 93.44 116 LEU A C 1
ATOM 909 O O . LEU A 1 116 ? -8.313 -2.644 6.937 1.00 93.44 116 LEU A O 1
ATOM 913 N N . GLN A 1 117 ? -9.673 -3.837 8.244 1.00 94.50 117 GLN A N 1
ATOM 914 C CA . GLN A 1 117 ? -9.351 -5.118 7.603 1.00 94.50 117 GLN A CA 1
ATOM 915 C C . GLN A 1 117 ? -9.744 -5.153 6.121 1.00 94.50 117 GLN A C 1
ATOM 917 O O . GLN A 1 117 ? -8.988 -5.671 5.297 1.00 94.50 117 GLN A O 1
ATOM 922 N N . ILE A 1 118 ? -10.911 -4.610 5.764 1.00 96.19 118 ILE A N 1
ATOM 923 C CA . ILE A 1 118 ? -11.353 -4.517 4.366 1.00 96.19 118 ILE A CA 1
ATOM 924 C C . ILE A 1 118 ? -10.434 -3.574 3.581 1.00 96.19 118 ILE A C 1
ATOM 926 O O . ILE A 1 118 ? -10.026 -3.907 2.468 1.00 96.19 118 ILE A O 1
ATOM 930 N N . GLN A 1 119 ? -10.090 -2.418 4.152 1.00 94.69 119 GLN A N 1
ATOM 931 C CA . GLN A 1 119 ? -9.178 -1.460 3.523 1.00 94.69 119 GLN A CA 1
ATOM 932 C C . GLN A 1 119 ? -7.791 -2.064 3.300 1.00 94.69 119 GLN A C 1
ATOM 934 O O . GLN A 1 119 ? -7.254 -1.956 2.198 1.00 94.69 119 GLN A O 1
ATOM 939 N N . LEU A 1 120 ? -7.256 -2.771 4.299 1.00 93.56 120 LEU A N 1
ATOM 940 C CA . LEU A 1 120 ? -5.967 -3.446 4.211 1.00 93.56 120 LEU A CA 1
ATOM 941 C C . LEU A 1 120 ? -5.948 -4.478 3.079 1.00 93.56 120 LEU A C 1
ATOM 943 O O . LEU A 1 120 ? -5.028 -4.462 2.269 1.00 93.56 120 LEU A O 1
ATOM 947 N N . ARG A 1 121 ? -6.984 -5.323 2.967 1.00 96.38 121 ARG A N 1
ATOM 948 C CA . ARG A 1 121 ? -7.091 -6.302 1.868 1.00 96.38 121 ARG A CA 1
ATOM 949 C C . ARG A 1 121 ? -7.075 -5.626 0.499 1.00 96.38 121 ARG A C 1
ATOM 951 O O . ARG A 1 121 ? -6.262 -5.980 -0.346 1.00 96.38 121 ARG A O 1
ATOM 958 N N . ARG A 1 122 ? -7.910 -4.600 0.309 1.00 95.12 122 ARG A N 1
ATOM 959 C CA . ARG A 1 122 ? -7.978 -3.843 -0.954 1.00 95.12 122 ARG A CA 1
ATOM 960 C C . ARG A 1 122 ? -6.643 -3.188 -1.302 1.00 95.12 122 ARG A C 1
ATOM 962 O O . ARG A 1 122 ? -6.242 -3.186 -2.461 1.00 95.12 122 ARG A O 1
ATOM 969 N N . LYS A 1 123 ? -5.952 -2.616 -0.314 1.00 92.75 123 LYS A N 1
ATOM 970 C CA . LYS A 1 123 ? -4.640 -1.989 -0.512 1.00 92.75 123 LYS A CA 1
ATOM 971 C C . LYS A 1 123 ? -3.558 -3.019 -0.826 1.00 92.75 123 LYS A C 1
ATOM 973 O O . LYS A 1 123 ? -2.738 -2.762 -1.698 1.00 92.75 123 LYS A O 1
ATOM 978 N N . SER A 1 124 ? -3.575 -4.188 -0.189 1.00 91.25 124 SER A N 1
ATOM 979 C CA . SER A 1 124 ? -2.678 -5.297 -0.536 1.00 91.25 124 SER A CA 1
ATOM 980 C C . SER A 1 124 ? -2.882 -5.764 -1.979 1.00 91.25 124 SER A C 1
ATOM 982 O O . SER A 1 124 ? -1.913 -5.855 -2.724 1.00 91.25 124 SER A O 1
ATOM 984 N N . GLU A 1 125 ? -4.130 -5.932 -2.424 1.00 95.44 125 GLU A N 1
ATOM 985 C CA . GLU A 1 125 ? -4.437 -6.249 -3.828 1.00 95.44 125 GLU A CA 1
ATOM 986 C C . GLU A 1 125 ? -3.934 -5.154 -4.791 1.00 95.44 125 GLU A C 1
ATOM 988 O O . GLU A 1 125 ? -3.458 -5.445 -5.888 1.00 95.44 125 GLU A O 1
ATOM 993 N N . GLN A 1 126 ? -4.011 -3.875 -4.401 1.00 90.75 126 GLN A N 1
ATOM 994 C CA . GLN A 1 126 ? -3.457 -2.770 -5.196 1.00 90.75 126 GLN A CA 1
ATOM 995 C C . GLN A 1 126 ? -1.932 -2.852 -5.331 1.00 90.75 126 GLN A C 1
ATOM 997 O O . GLN A 1 126 ? -1.425 -2.616 -6.430 1.00 90.75 126 GLN A O 1
ATOM 1002 N N . VAL A 1 127 ? -1.219 -3.209 -4.256 1.00 90.88 127 VAL A N 1
ATOM 1003 C CA . VAL A 1 127 ? 0.237 -3.431 -4.279 1.00 90.88 127 VAL A CA 1
ATOM 1004 C C . VAL A 1 127 ? 0.578 -4.573 -5.235 1.00 90.88 127 VAL A C 1
ATOM 1006 O O . VAL A 1 127 ? 1.343 -4.362 -6.171 1.00 90.88 127 VAL A O 1
ATOM 1009 N N . GLU A 1 128 ? -0.064 -5.735 -5.088 1.00 93.44 128 GLU A N 1
ATOM 1010 C CA . GLU A 1 128 ? 0.167 -6.900 -5.958 1.00 93.44 128 GLU A CA 1
ATOM 1011 C C . GLU A 1 128 ? -0.099 -6.575 -7.441 1.00 93.44 128 GLU A C 1
ATOM 1013 O O . GLU A 1 128 ? 0.637 -6.983 -8.340 1.00 93.44 128 GLU A O 1
ATOM 1018 N N . ASN A 1 129 ? -1.144 -5.794 -7.730 1.00 94.06 129 ASN A N 1
ATOM 1019 C CA . ASN A 1 129 ? -1.447 -5.331 -9.086 1.00 94.06 129 ASN A CA 1
ATOM 1020 C C . ASN A 1 129 ? -0.406 -4.347 -9.641 1.00 94.06 129 ASN A C 1
ATOM 1022 O O . ASN A 1 129 ? -0.156 -4.327 -10.848 1.00 94.06 129 ASN A O 1
ATOM 1026 N N . ALA A 1 130 ? 0.157 -3.477 -8.805 1.00 88.44 130 ALA A N 1
ATOM 1027 C CA . ALA A 1 130 ? 1.217 -2.561 -9.216 1.00 88.44 130 ALA A CA 1
ATOM 1028 C C . ALA A 1 130 ? 2.529 -3.315 -9.485 1.00 88.44 130 ALA A C 1
ATOM 1030 O O . ALA A 1 130 ? 3.146 -3.097 -10.526 1.00 88.44 130 ALA A O 1
ATOM 1031 N N . GLU A 1 131 ? 2.884 -4.272 -8.626 1.00 90.62 131 GLU A N 1
ATOM 1032 C CA . GLU A 1 131 ? 4.065 -5.133 -8.775 1.00 90.62 131 GLU A CA 1
ATOM 1033 C C . GLU A 1 131 ? 3.999 -5.993 -10.045 1.00 90.62 131 GLU A C 1
ATOM 1035 O O . GLU A 1 131 ? 4.968 -6.067 -10.804 1.00 90.62 131 GLU A O 1
ATOM 1040 N N . ARG A 1 132 ? 2.831 -6.570 -10.357 1.00 93.81 132 ARG A N 1
ATOM 1041 C CA . ARG A 1 132 ? 2.620 -7.272 -11.635 1.00 93.81 132 ARG A CA 1
ATOM 1042 C C . ARG A 1 132 ? 2.843 -6.363 -12.844 1.00 93.81 132 ARG A C 1
ATOM 1044 O O . ARG A 1 132 ? 3.546 -6.732 -13.775 1.00 93.81 132 ARG A O 1
ATOM 1051 N N . ARG A 1 133 ? 2.319 -5.136 -12.817 1.00 88.50 133 ARG A N 1
ATOM 1052 C CA . ARG A 1 133 ? 2.544 -4.169 -13.906 1.00 88.50 133 ARG A CA 1
ATOM 1053 C C . ARG A 1 133 ? 4.009 -3.745 -14.022 1.00 88.50 133 ARG A C 1
ATOM 1055 O O . ARG A 1 133 ? 4.487 -3.547 -15.133 1.00 88.50 133 ARG A O 1
ATOM 1062 N N . ALA A 1 134 ? 4.714 -3.595 -12.902 1.00 85.25 134 ALA A N 1
ATOM 1063 C CA . ALA A 1 134 ? 6.136 -3.261 -12.904 1.00 85.25 134 ALA A CA 1
ATOM 1064 C C . ALA A 1 134 ? 6.974 -4.383 -13.532 1.00 85.25 134 ALA A C 1
ATOM 1066 O O . ALA A 1 134 ? 7.752 -4.115 -14.442 1.00 85.25 134 ALA A O 1
ATOM 1067 N N . THR A 1 135 ? 6.737 -5.634 -13.133 1.00 88.94 135 THR A N 1
ATOM 1068 C CA . THR A 1 135 ? 7.431 -6.800 -13.706 1.00 88.94 135 THR A CA 1
ATOM 1069 C C . THR A 1 135 ? 7.147 -6.982 -15.201 1.00 88.94 135 THR A C 1
ATOM 1071 O O . THR A 1 135 ? 8.062 -7.267 -15.969 1.00 88.94 135 THR A O 1
ATOM 1074 N N . GLU A 1 136 ? 5.916 -6.744 -15.663 1.00 88.88 136 GLU A N 1
ATOM 1075 C CA . GLU A 1 136 ? 5.598 -6.739 -17.100 1.00 88.88 136 GLU A CA 1
ATOM 1076 C C . GLU A 1 136 ? 6.355 -5.646 -17.874 1.00 88.88 136 GLU A C 1
ATOM 1078 O O . GLU A 1 136 ? 6.806 -5.879 -18.999 1.00 88.88 136 GLU A O 1
ATOM 1083 N N . LEU A 1 137 ? 6.497 -4.448 -17.297 1.00 85.00 137 LEU A N 1
ATOM 1084 C CA . LEU A 1 137 ? 7.271 -3.362 -17.905 1.00 85.00 137 LEU A CA 1
ATOM 1085 C C . LEU A 1 137 ? 8.763 -3.706 -17.960 1.00 85.00 137 LEU A C 1
ATOM 1087 O O . LEU A 1 137 ? 9.378 -3.534 -19.010 1.00 85.00 137 LEU A O 1
ATOM 1091 N N . GLU A 1 138 ? 9.323 -4.261 -16.885 1.00 84.88 138 GLU A N 1
ATOM 1092 C CA . GLU A 1 138 ? 10.715 -4.734 -16.838 1.00 84.88 138 GLU A CA 1
ATOM 1093 C C . GLU A 1 138 ? 10.993 -5.773 -17.925 1.00 84.88 138 GLU A C 1
ATOM 1095 O O . GLU A 1 138 ? 11.956 -5.638 -18.680 1.00 84.88 138 GLU A O 1
ATOM 1100 N N . GLN A 1 139 ? 10.109 -6.765 -18.069 1.00 89.38 139 GLN A N 1
ATOM 1101 C CA . GLN A 1 139 ? 10.217 -7.799 -19.101 1.00 89.38 139 GLN A CA 1
ATOM 1102 C C . GLN A 1 139 ? 10.204 -7.219 -20.520 1.00 89.38 139 GLN A C 1
ATOM 1104 O O . GLN A 1 139 ? 10.891 -7.735 -21.399 1.00 89.38 139 GLN A O 1
ATOM 1109 N N . ARG A 1 140 ? 9.445 -6.143 -20.761 1.00 88.12 140 ARG A N 1
ATOM 1110 C CA . ARG A 1 140 ? 9.410 -5.458 -22.066 1.00 88.12 140 ARG A CA 1
ATOM 1111 C C . ARG A 1 140 ? 10.639 -4.585 -22.302 1.00 88.12 140 ARG A C 1
ATOM 1113 O O . ARG A 1 140 ? 11.079 -4.458 -23.441 1.00 88.12 140 ARG A O 1
ATOM 1120 N N . MET A 1 141 ? 11.184 -3.977 -21.253 1.00 84.94 141 MET A N 1
ATOM 1121 C CA . MET A 1 141 ? 12.336 -3.082 -21.348 1.00 84.94 141 MET A CA 1
ATOM 1122 C C . MET A 1 141 ? 13.664 -3.826 -21.482 1.00 84.94 141 MET A C 1
ATOM 1124 O O . MET A 1 141 ? 14.524 -3.381 -22.239 1.00 84.94 141 MET A O 1
ATOM 1128 N N . MET A 1 142 ? 13.833 -4.956 -20.791 1.00 85.44 142 MET A N 1
ATOM 1129 C CA . MET A 1 142 ? 15.086 -5.721 -20.776 1.00 85.44 142 MET A CA 1
ATOM 1130 C C . MET A 1 142 ? 15.633 -6.029 -22.184 1.00 85.44 142 MET A C 1
ATOM 1132 O O . MET A 1 142 ? 16.766 -5.640 -22.473 1.00 85.44 142 MET A O 1
ATOM 1136 N N . PRO A 1 143 ? 14.848 -6.608 -23.115 1.00 86.62 143 PRO A N 1
ATOM 1137 C CA . PRO A 1 143 ? 15.324 -6.888 -24.470 1.00 86.62 143 PRO A CA 1
ATOM 1138 C C . PRO A 1 143 ? 15.745 -5.629 -25.240 1.00 86.62 143 PRO A C 1
ATOM 1140 O O . PRO A 1 143 ? 16.709 -5.670 -26.004 1.00 86.62 143 PRO A O 1
ATOM 1143 N N . LEU A 1 144 ? 15.054 -4.502 -25.025 1.00 84.94 144 LEU A N 1
ATOM 1144 C CA . LEU A 1 144 ? 15.366 -3.222 -25.669 1.00 84.94 144 LEU A CA 1
ATOM 1145 C C . LEU A 1 144 ? 16.684 -2.636 -25.148 1.00 84.94 144 LEU A C 1
ATOM 1147 O O . LEU A 1 144 ? 17.463 -2.075 -25.920 1.00 84.94 144 LEU A O 1
ATOM 1151 N N . LEU A 1 145 ? 16.951 -2.776 -23.846 1.00 79.94 145 LEU A N 1
ATOM 1152 C CA . LEU A 1 145 ? 18.214 -2.359 -23.239 1.00 79.94 145 LEU A CA 1
ATOM 1153 C C . LEU A 1 145 ? 19.377 -3.215 -23.743 1.00 79.94 145 LEU A C 1
ATOM 1155 O O . LEU A 1 145 ? 20.399 -2.668 -24.157 1.00 79.94 145 LEU A O 1
ATOM 1159 N N . GLU A 1 146 ? 19.203 -4.537 -23.793 1.00 85.12 146 GLU A N 1
ATOM 1160 C CA . GLU A 1 146 ? 20.209 -5.437 -24.357 1.00 85.12 146 GLU A CA 1
ATOM 1161 C C . GLU A 1 146 ? 20.459 -5.157 -25.846 1.00 85.12 146 GLU A C 1
ATOM 1163 O O . GLU A 1 146 ? 21.600 -5.188 -26.306 1.00 85.12 146 GLU A O 1
ATOM 1168 N N . GLN A 1 147 ? 19.409 -4.879 -26.627 1.00 85.06 147 GLN A N 1
ATOM 1169 C CA . GLN A 1 147 ? 19.543 -4.513 -28.037 1.00 85.06 147 GLN A CA 1
ATOM 1170 C C . GLN A 1 147 ? 20.363 -3.229 -28.196 1.00 85.06 147 GLN A C 1
ATOM 1172 O O . GLN A 1 147 ? 21.329 -3.219 -28.958 1.00 85.06 147 GLN A O 1
ATOM 1177 N N . ARG A 1 148 ? 20.052 -2.180 -27.426 1.00 82.81 148 ARG A N 1
ATOM 1178 C CA . ARG A 1 148 ? 20.829 -0.934 -27.432 1.00 82.81 148 ARG A CA 1
ATOM 1179 C C . ARG A 1 148 ? 22.290 -1.180 -27.048 1.00 82.81 148 ARG A C 1
ATOM 1181 O O . ARG A 1 148 ? 23.191 -0.562 -27.618 1.00 82.81 148 ARG A O 1
ATOM 1188 N N . GLU A 1 149 ? 22.553 -2.058 -26.083 1.00 83.88 149 GLU A N 1
ATOM 1189 C CA . GLU A 1 149 ? 23.921 -2.394 -25.684 1.00 83.88 149 GLU A CA 1
ATOM 1190 C C . GLU A 1 149 ? 24.686 -3.077 -26.829 1.00 83.88 149 GLU A C 1
ATOM 1192 O O . GLU A 1 149 ? 25.835 -2.718 -27.098 1.00 83.88 149 GLU A O 1
ATOM 1197 N N . ARG A 1 150 ? 24.040 -4.006 -27.550 1.00 86.25 150 ARG A N 1
ATOM 1198 C CA . ARG A 1 150 ? 24.603 -4.649 -28.750 1.00 86.25 150 ARG A CA 1
ATOM 1199 C C . ARG A 1 150 ? 24.892 -3.626 -29.851 1.00 86.25 150 ARG A C 1
ATOM 1201 O O . ARG A 1 150 ? 26.002 -3.613 -30.374 1.00 86.25 150 ARG A O 1
ATOM 1208 N N . GLU A 1 151 ? 23.952 -2.728 -30.136 1.00 83.69 151 GLU A N 1
ATOM 1209 C CA . GLU A 1 151 ? 24.116 -1.641 -31.114 1.00 83.69 151 GLU A CA 1
ATOM 1210 C C . GLU A 1 151 ? 25.267 -0.695 -30.719 1.00 83.69 151 GLU A C 1
ATOM 1212 O O . GLU A 1 151 ? 26.110 -0.345 -31.544 1.00 83.69 151 GLU A O 1
ATOM 1217 N N . SER A 1 152 ? 25.378 -0.356 -29.431 1.00 79.62 152 SER A N 1
ATOM 1218 C CA . SER A 1 152 ? 26.446 0.503 -28.894 1.00 79.62 152 SER A CA 1
ATOM 1219 C C . SER A 1 152 ? 27.826 -0.166 -28.913 1.00 79.62 152 SER A C 1
ATOM 1221 O O . SER A 1 152 ? 28.846 0.517 -29.031 1.00 79.62 152 SER A O 1
ATOM 1223 N N . LYS A 1 153 ? 27.891 -1.494 -28.749 1.00 81.12 153 LYS A N 1
ATOM 1224 C CA . LYS A 1 153 ? 29.126 -2.282 -28.914 1.00 81.12 153 LYS A CA 1
ATOM 1225 C C . LYS A 1 153 ? 29.524 -2.333 -30.391 1.00 81.12 153 LYS A C 1
ATOM 1227 O O . LYS A 1 153 ? 30.642 -1.966 -30.733 1.00 81.12 153 LYS A O 1
ATOM 1232 N N . GLN A 1 154 ? 28.573 -2.628 -31.275 1.00 78.75 154 GLN A N 1
ATOM 1233 C CA . GLN A 1 154 ? 28.799 -2.680 -32.719 1.00 78.75 154 GLN A CA 1
ATOM 1234 C C . GLN A 1 154 ? 29.228 -1.326 -33.310 1.00 78.75 154 GLN A C 1
ATOM 1236 O O . GLN A 1 154 ? 30.081 -1.282 -34.194 1.00 78.75 154 GLN A O 1
ATOM 1241 N N . GLN A 1 155 ? 28.702 -0.208 -32.802 1.00 72.81 155 GLN A N 1
ATOM 1242 C CA . GLN A 1 155 ? 29.120 1.137 -33.211 1.00 72.81 155 GLN A CA 1
ATOM 1243 C C . GLN A 1 155 ? 30.556 1.471 -32.765 1.00 72.81 155 GLN A C 1
ATOM 1245 O O . GLN A 1 155 ? 31.296 2.133 -33.501 1.00 72.81 155 GLN A O 1
ATOM 1250 N N . ARG A 1 156 ? 30.981 0.993 -31.588 1.00 69.81 156 ARG A N 1
ATOM 1251 C CA . ARG A 1 156 ? 32.365 1.147 -31.111 1.00 69.81 156 ARG A CA 1
ATOM 1252 C C . ARG A 1 156 ? 33.340 0.330 -31.958 1.00 69.81 156 ARG A C 1
ATOM 1254 O O . ARG A 1 156 ? 34.323 0.888 -32.443 1.00 69.81 156 ARG A O 1
ATOM 1261 N N . ASP A 1 157 ? 33.012 -0.927 -32.231 1.00 69.44 157 ASP A N 1
ATOM 1262 C CA . ASP A 1 157 ? 33.873 -1.826 -33.008 1.00 69.44 157 ASP A CA 1
ATOM 1263 C C . ASP A 1 157 ? 33.906 -1.456 -34.506 1.00 69.44 157 ASP A C 1
ATOM 1265 O O . ASP A 1 157 ? 34.954 -1.505 -35.155 1.00 69.44 157 ASP A O 1
ATOM 1269 N N . GLY A 1 158 ? 32.775 -1.007 -35.063 1.00 60.53 158 GLY A N 1
ATOM 1270 C CA . GLY A 1 158 ? 32.646 -0.610 -36.467 1.00 60.53 158 GLY A CA 1
ATOM 1271 C C . GLY A 1 158 ? 33.255 0.756 -36.806 1.00 60.53 158 GLY A C 1
ATOM 1272 O O . GLY A 1 158 ? 33.831 0.918 -37.883 1.00 60.53 158 GLY A O 1
ATOM 1273 N N . SER A 1 159 ? 33.172 1.745 -35.906 1.00 56.31 159 SER A N 1
ATOM 1274 C CA . SER A 1 159 ? 33.728 3.087 -36.164 1.00 56.31 159 SER A CA 1
ATOM 1275 C C . SER A 1 159 ? 35.232 3.182 -35.875 1.00 56.31 159 SER A C 1
ATOM 1277 O O . SER A 1 159 ? 35.955 3.839 -36.630 1.00 56.31 159 SER A O 1
ATOM 1279 N N . GLY A 1 160 ? 35.732 2.452 -34.869 1.00 55.84 160 GLY A N 1
ATOM 1280 C CA . GLY A 1 160 ? 37.166 2.353 -34.583 1.00 55.84 160 GLY A CA 1
ATOM 1281 C C . GLY A 1 160 ? 37.937 1.662 -35.710 1.00 55.84 160 GLY A C 1
ATOM 1282 O O . GLY A 1 160 ? 38.971 2.160 -36.149 1.00 55.84 160 GLY A O 1
ATOM 1283 N N . GLY A 1 161 ? 37.399 0.571 -36.266 1.00 57.34 161 GLY A N 1
ATOM 1284 C CA . GLY A 1 161 ? 38.057 -0.177 -37.343 1.00 57.34 161 GLY A CA 1
ATOM 1285 C C . GLY A 1 161 ? 38.207 0.601 -38.657 1.00 57.34 161 GLY A C 1
ATOM 1286 O O . GLY A 1 161 ? 39.220 0.462 -39.341 1.00 57.34 161 GLY A O 1
ATOM 1287 N N . LEU A 1 162 ? 37.233 1.445 -39.017 1.00 59.16 162 LEU A N 1
ATOM 1288 C CA . LEU A 1 162 ? 37.293 2.267 -40.234 1.00 59.16 162 LEU A CA 1
ATOM 1289 C C . LEU A 1 162 ? 38.213 3.485 -40.074 1.00 59.16 162 LEU A C 1
ATOM 1291 O O . LEU A 1 162 ? 38.923 3.841 -41.016 1.00 59.16 162 LEU A O 1
ATOM 1295 N N . SER A 1 163 ? 38.231 4.100 -38.889 1.00 63.72 163 SER A N 1
ATOM 1296 C CA . SER A 1 163 ? 39.132 5.212 -38.569 1.00 63.72 163 SER A CA 1
ATOM 1297 C C . SER A 1 163 ? 40.595 4.756 -38.534 1.00 63.72 163 SER A C 1
ATOM 1299 O O . SER A 1 163 ? 41.435 5.362 -39.198 1.00 63.72 163 SER A O 1
ATOM 1301 N N . VAL A 1 164 ? 40.880 3.626 -37.877 1.00 66.62 164 VAL A N 1
ATOM 1302 C CA . VAL A 1 164 ? 42.231 3.050 -37.796 1.00 66.62 164 VAL A CA 1
ATOM 1303 C C . VAL A 1 164 ? 42.734 2.620 -39.173 1.00 66.62 164 VAL A C 1
ATOM 1305 O O . VAL A 1 164 ? 43.843 2.984 -39.546 1.00 66.62 164 VAL A O 1
ATOM 1308 N N . LYS A 1 165 ? 41.916 1.934 -39.985 1.00 69.81 165 LYS A N 1
ATOM 1309 C CA . LYS A 1 165 ? 42.308 1.542 -41.354 1.00 69.81 165 LYS A CA 1
ATOM 1310 C C . LYS A 1 165 ? 42.574 2.744 -42.260 1.00 69.81 165 LYS A C 1
ATOM 1312 O O . LYS A 1 165 ? 43.535 2.733 -43.023 1.00 69.81 165 LYS A O 1
ATOM 1317 N N . ARG A 1 166 ? 41.752 3.796 -42.167 1.00 74.25 166 ARG A N 1
ATOM 1318 C CA . ARG A 1 166 ? 41.952 5.037 -42.931 1.00 74.25 166 ARG A CA 1
ATOM 1319 C C . ARG A 1 166 ? 43.234 5.754 -42.507 1.00 74.25 166 ARG A C 1
ATOM 1321 O O . ARG A 1 166 ? 43.977 6.220 -43.365 1.00 74.25 166 ARG A O 1
ATOM 1328 N N . GLN A 1 167 ? 43.502 5.828 -41.205 1.00 75.56 167 GLN A N 1
ATOM 1329 C CA . GLN A 1 167 ? 44.711 6.458 -40.683 1.00 75.56 167 GLN A CA 1
ATOM 1330 C C . GLN A 1 167 ? 45.968 5.652 -41.024 1.00 75.56 167 GLN A C 1
ATOM 1332 O O . GLN A 1 167 ? 46.977 6.230 -41.414 1.00 75.56 167 GLN A O 1
ATOM 1337 N N . GLN A 1 168 ? 45.888 4.324 -40.969 1.00 79.06 168 GLN A N 1
ATOM 1338 C CA . GLN A 1 168 ? 46.981 3.436 -41.346 1.00 79.06 168 GLN A CA 1
ATOM 1339 C C . GLN A 1 168 ? 47.317 3.546 -42.836 1.00 79.06 168 GLN A C 1
ATOM 1341 O O . GLN A 1 168 ? 48.485 3.695 -43.173 1.00 79.06 168 GLN A O 1
ATOM 1346 N N . HIS A 1 169 ? 46.310 3.596 -43.711 1.00 81.94 169 HIS A N 1
ATOM 1347 C CA . HIS A 1 169 ? 46.520 3.812 -45.143 1.00 81.94 169 HIS A CA 1
ATOM 1348 C C . HIS A 1 169 ? 47.177 5.170 -45.449 1.00 81.94 169 HIS A C 1
ATOM 1350 O O . HIS A 1 169 ? 48.046 5.263 -46.316 1.00 81.94 169 HIS A O 1
ATOM 1356 N N . LEU A 1 170 ? 46.808 6.223 -44.712 1.00 82.81 170 LEU A N 1
ATOM 1357 C CA . LEU A 1 170 ? 47.416 7.547 -44.857 1.00 82.81 170 LEU A CA 1
ATOM 1358 C C . LEU A 1 170 ? 48.901 7.536 -44.453 1.00 82.81 170 LEU A C 1
ATOM 1360 O O . LEU A 1 170 ? 49.736 8.076 -45.174 1.00 82.81 170 LEU A O 1
ATOM 1364 N N . ILE A 1 171 ? 49.228 6.874 -43.339 1.00 83.56 171 ILE A N 1
ATOM 1365 C CA . ILE A 1 171 ? 50.608 6.711 -42.854 1.00 83.56 171 ILE A CA 1
ATOM 1366 C C . ILE A 1 171 ? 51.442 5.896 -43.849 1.00 83.56 171 ILE A C 1
ATOM 1368 O O . ILE A 1 171 ? 52.584 6.244 -44.139 1.00 83.56 171 ILE A O 1
ATOM 1372 N N . GLU A 1 172 ? 50.875 4.822 -44.393 1.00 83.94 172 GLU A N 1
ATOM 1373 C CA . GLU A 1 172 ? 51.544 3.954 -45.363 1.00 83.94 172 GLU A CA 1
ATOM 1374 C C . GLU A 1 172 ? 51.823 4.698 -46.677 1.00 83.94 172 GLU A C 1
ATOM 1376 O O . GLU A 1 172 ? 52.931 4.642 -47.205 1.00 83.94 172 GLU A O 1
ATOM 1381 N N . THR A 1 173 ? 50.864 5.504 -47.142 1.00 81.50 173 THR A N 1
ATOM 1382 C CA . THR A 1 173 ? 51.028 6.355 -48.331 1.00 81.50 173 THR A CA 1
ATOM 1383 C C . THR A 1 173 ? 52.106 7.423 -48.121 1.00 81.50 173 THR A C 1
ATOM 1385 O O . THR A 1 173 ? 52.900 7.686 -49.020 1.00 81.50 173 THR A O 1
ATOM 1388 N N . GLN A 1 174 ? 52.177 8.026 -46.931 1.00 81.25 174 GLN A N 1
ATOM 1389 C CA . GLN A 1 174 ? 53.222 8.999 -46.596 1.00 81.25 174 GLN A CA 1
ATOM 1390 C C . GLN A 1 174 ? 54.614 8.359 -46.531 1.00 81.25 174 GLN A C 1
ATOM 1392 O O . GLN A 1 174 ? 55.570 8.955 -47.018 1.00 81.25 174 GLN A O 1
ATOM 1397 N N . LYS A 1 175 ? 54.734 7.138 -45.996 1.00 78.44 175 LYS A N 1
ATOM 1398 C CA . LYS A 1 175 ? 56.005 6.396 -45.986 1.00 78.44 175 LYS A CA 1
ATOM 1399 C C . LYS A 1 175 ? 56.509 6.080 -47.392 1.00 78.44 175 LYS A C 1
ATOM 1401 O O . LYS A 1 175 ? 57.670 6.335 -47.678 1.00 78.44 175 LYS A O 1
ATOM 1406 N N . VAL A 1 176 ? 55.635 5.602 -48.279 1.00 79.06 176 VAL A N 1
ATOM 1407 C CA . VAL A 1 176 ? 56.011 5.286 -49.669 1.00 79.06 176 VAL A CA 1
ATOM 1408 C C . VAL A 1 176 ? 56.484 6.528 -50.430 1.00 79.06 176 VAL A C 1
ATOM 1410 O O . VAL A 1 176 ? 57.366 6.423 -51.277 1.00 79.06 176 VAL A O 1
ATOM 1413 N N . SER A 1 177 ? 55.922 7.702 -50.138 1.00 71.25 177 SER A N 1
ATOM 1414 C CA . SER A 1 177 ? 56.373 8.962 -50.741 1.00 71.25 177 SER A CA 1
ATOM 1415 C C . SER A 1 177 ? 57.749 9.398 -50.234 1.00 71.25 177 SER A C 1
ATOM 1417 O O . SER A 1 177 ? 58.538 9.897 -51.024 1.00 71.25 177 SER A O 1
ATOM 1419 N N . LEU A 1 178 ? 58.050 9.174 -48.951 1.00 69.38 178 LEU A N 1
ATOM 1420 C CA . LEU A 1 178 ? 59.346 9.507 -48.346 1.00 69.38 178 LEU A CA 1
ATOM 1421 C C . LEU A 1 178 ? 60.469 8.538 -48.742 1.00 69.38 178 LEU A C 1
ATOM 1423 O O . LEU A 1 178 ? 61.626 8.925 -48.752 1.00 69.38 178 LEU A O 1
ATOM 1427 N N . GLU A 1 179 ? 60.147 7.286 -49.071 1.00 67.94 179 GLU A N 1
ATOM 1428 C CA . GLU A 1 179 ? 61.121 6.292 -49.558 1.00 67.94 179 GLU A CA 1
ATOM 1429 C C . GLU A 1 179 ? 61.454 6.446 -51.057 1.00 67.94 179 GLU A C 1
ATOM 1431 O O . GLU A 1 179 ? 62.296 5.718 -51.581 1.00 67.94 179 GLU A O 1
ATOM 1436 N N . ARG A 1 180 ? 60.765 7.352 -51.767 1.00 59.75 180 ARG A N 1
ATOM 1437 C CA . ARG A 1 180 ? 60.961 7.628 -53.202 1.00 59.75 180 ARG A CA 1
ATOM 1438 C C . ARG A 1 180 ? 61.714 8.934 -53.492 1.00 59.75 180 ARG A C 1
ATOM 1440 O O . ARG A 1 180 ? 61.947 9.211 -54.669 1.00 59.75 180 ARG A O 1
ATOM 1447 N N . GLU A 1 181 ? 62.071 9.700 -52.462 1.00 50.44 181 GLU A N 1
ATOM 1448 C CA . GLU A 1 181 ? 63.057 10.797 -52.514 1.00 50.44 181 GLU A CA 1
ATOM 1449 C C . GLU A 1 181 ? 64.452 10.283 -52.139 1.00 50.44 181 GLU A C 1
ATOM 1451 O O . GLU A 1 181 ? 65.427 10.750 -52.771 1.00 50.44 181 GLU A O 1
#

Foldseek 3Di:
DDDDDDDDDDDDDDDDDDDDDDDDPDDDDDDDPPPPDDDPPPPDDDPQPVLVVVLVVLVVVLVVLVVVLVVLVVVLVVLVVVLVVLVVVQVVVVVVVNDDCSVVVNVVSVVVNVVSVVVSVVSVVVSVVSVVVSVVSCVVVVVVVVVVVVVVVCCVVVVVVVVVVVVVVVVVVVVVVVVVD